Protein AF-A0A973A097-F1 (afdb_monomer)

Nearest PDB structures (foldseek):
  7sag-assembly1_A  TM=4.363E-01  e=2.997E+00  Geodia barretti
  8fqc-assembly1_T1  TM=2.692E-01  e=7.247E+00  Agrobacterium phage Milano

Mean predicted aligned error: 12.36 Å

Foldseek 3Di:
DPVVVVPVVPPPPPPPPPPPPPDLDDDPPDDHDKDWFQDPPHGDIDIPVVCPPDDDDDDDDDDD

Solvent-accessible surface area (backbone atoms only — not comparable to full-atom values): 4788 Å² total; per-residue (Å²): 140,71,76,74,74,64,65,72,76,72,72,80,78,74,80,70,68,79,76,70,74,76,73,95,71,81,52,91,96,51,85,67,81,78,54,73,45,66,34,92,93,76,56,50,82,43,47,62,69,78,56,63,98,56,94,77,86,87,80,90,81,77,95,125

Structure (mmCIF, N/CA/C/O backbone):
data_AF-A0A973A097-F1
#
_entry.id   AF-A0A973A097-F1
#
loop_
_atom_site.group_PDB
_atom_site.id
_atom_site.type_symbol
_atom_site.label_atom_id
_atom_site.label_alt_id
_atom_site.label_comp_id
_atom_site.label_asym_id
_atom_site.label_entity_id
_atom_site.label_seq_id
_atom_site.pdbx_PDB_ins_code
_atom_site.Cartn_x
_atom_site.Cartn_y
_atom_site.Cartn_z
_atom_site.occupancy
_atom_site.B_iso_or_equiv
_atom_site.auth_seq_id
_atom_site.auth_comp_id
_atom_site.auth_asym_id
_atom_site.auth_atom_id
_atom_site.pdbx_PDB_model_num
ATOM 1 N N . MET A 1 1 ? 27.868 -43.451 32.492 1.00 57.97 1 MET A N 1
ATOM 2 C CA . MET A 1 1 ? 27.413 -43.435 31.081 1.00 57.97 1 MET A CA 1
ATOM 3 C C . MET A 1 1 ? 26.008 -42.814 30.934 1.00 57.97 1 MET A C 1
ATOM 5 O O . MET A 1 1 ? 25.218 -43.294 30.141 1.00 57.97 1 MET A O 1
ATOM 9 N N . GLN A 1 2 ? 25.698 -41.722 31.657 1.00 56.44 2 GLN A N 1
ATOM 10 C CA . GLN A 1 2 ? 24.385 -41.038 31.620 1.00 56.44 2 GLN A CA 1
ATOM 11 C C . GLN A 1 2 ? 24.478 -39.598 31.063 1.00 56.44 2 GLN A C 1
ATOM 13 O O . GLN A 1 2 ? 23.476 -39.034 30.647 1.00 56.44 2 GLN A O 1
ATOM 18 N N . ASN A 1 3 ? 25.681 -39.011 30.991 1.00 44.81 3 ASN A N 1
ATOM 19 C CA . ASN A 1 3 ? 25.876 -37.615 30.564 1.00 44.81 3 ASN A CA 1
ATOM 20 C C . ASN A 1 3 ? 26.128 -37.471 29.053 1.00 44.81 3 ASN A C 1
ATOM 22 O O . ASN A 1 3 ? 26.088 -36.366 28.528 1.00 44.81 3 ASN A O 1
ATOM 26 N N . LEU A 1 4 ? 26.372 -38.582 28.346 1.00 52.66 4 LEU A N 1
ATOM 27 C CA . LEU A 1 4 ? 26.618 -38.580 26.899 1.00 52.66 4 LEU A CA 1
ATOM 28 C C . LEU A 1 4 ? 25.311 -38.529 26.086 1.00 52.66 4 LEU A C 1
ATOM 30 O O . LEU A 1 4 ? 25.313 -38.064 24.953 1.00 52.66 4 LEU A O 1
ATOM 34 N N . LEU A 1 5 ? 24.186 -38.951 26.678 1.00 51.91 5 LEU A N 1
ATOM 35 C CA . LEU A 1 5 ? 22.894 -39.047 25.989 1.00 51.91 5 LEU A CA 1
ATOM 36 C C . LEU A 1 5 ? 22.103 -37.722 25.966 1.00 51.91 5 LEU A C 1
ATOM 38 O O . LEU A 1 5 ? 21.163 -37.592 25.192 1.00 51.91 5 LEU A O 1
ATOM 42 N N . MET A 1 6 ? 22.479 -36.726 26.783 1.00 52.38 6 MET A N 1
ATOM 43 C CA . MET A 1 6 ? 21.826 -35.404 26.789 1.00 52.38 6 MET A CA 1
ATOM 44 C C . MET A 1 6 ? 22.388 -34.421 25.751 1.00 52.38 6 MET A C 1
ATOM 46 O O . MET A 1 6 ? 21.720 -33.444 25.427 1.00 52.38 6 MET A O 1
ATOM 50 N N . LEU A 1 7 ? 23.586 -34.661 25.203 1.00 54.31 7 LEU A N 1
ATOM 51 C CA . LEU A 1 7 ? 24.225 -33.721 24.271 1.00 54.31 7 LEU A CA 1
ATOM 52 C C . LEU A 1 7 ? 23.706 -33.817 22.829 1.00 54.31 7 LEU A C 1
ATOM 54 O O . LEU A 1 7 ? 23.869 -32.875 22.059 1.00 54.31 7 LEU A O 1
ATOM 58 N N . THR A 1 8 ? 23.050 -34.912 22.446 1.00 53.84 8 THR A N 1
ATOM 59 C CA . THR A 1 8 ? 22.608 -35.128 21.058 1.00 53.84 8 THR A CA 1
ATOM 60 C C . THR A 1 8 ? 21.238 -34.519 20.742 1.00 53.84 8 THR A C 1
ATOM 62 O O . THR A 1 8 ? 20.926 -34.317 19.573 1.00 53.84 8 THR A O 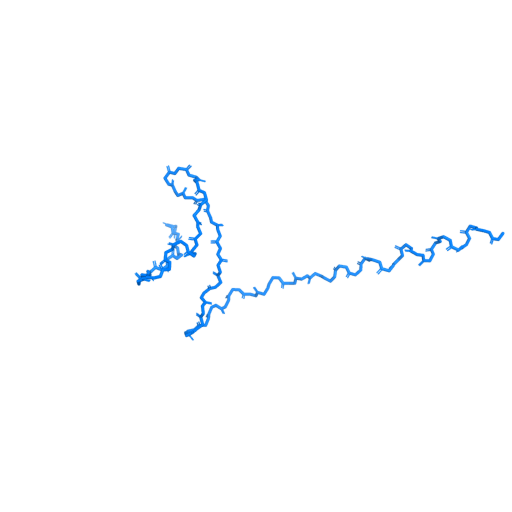1
ATOM 65 N N . CYS A 1 9 ? 20.438 -34.157 21.752 1.00 50.50 9 CYS A N 1
ATOM 66 C CA . CYS A 1 9 ? 19.123 -33.524 21.559 1.00 50.50 9 CYS A CA 1
ATOM 67 C C . CYS A 1 9 ? 19.199 -31.987 21.401 1.00 50.50 9 CYS A C 1
ATOM 69 O O . CYS A 1 9 ? 18.198 -31.337 21.122 1.00 50.50 9 CYS A O 1
ATOM 71 N N . GLY A 1 10 ? 20.382 -31.384 21.580 1.00 50.09 10 GLY A N 1
ATOM 72 C CA . GLY A 1 10 ? 20.559 -29.925 21.536 1.00 50.09 10 GLY A CA 1
ATOM 73 C C . GLY A 1 10 ? 20.815 -29.332 20.146 1.00 50.09 10 GLY A C 1
ATOM 74 O O . GLY A 1 10 ? 20.643 -28.132 19.962 1.00 50.09 10 GLY A O 1
ATOM 75 N N . CYS A 1 11 ? 21.213 -30.141 19.158 1.00 54.69 11 CYS A N 1
ATOM 76 C CA . CYS A 1 11 ? 21.684 -29.627 17.862 1.00 54.69 11 CYS A CA 1
ATOM 77 C C . CYS A 1 11 ? 20.650 -29.644 16.726 1.00 54.69 11 CYS A C 1
ATOM 79 O O . CYS A 1 11 ? 20.959 -29.153 15.643 1.00 54.69 11 CYS A O 1
ATOM 81 N N . LEU A 1 12 ? 19.439 -30.182 16.920 1.00 50.91 12 LEU A N 1
ATOM 82 C CA . LEU A 1 12 ? 18.492 -30.340 15.804 1.00 50.91 12 LEU A CA 1
ATOM 83 C C . LEU A 1 12 ? 17.563 -29.140 15.547 1.00 50.91 12 LEU A C 1
ATOM 85 O O . LEU A 1 12 ? 16.883 -29.130 14.527 1.00 50.91 12 LEU A O 1
ATOM 89 N N . CYS A 1 13 ? 17.541 -28.113 16.403 1.00 52.75 13 CYS A N 1
ATOM 90 C CA . CYS A 1 13 ? 16.563 -27.018 16.282 1.00 52.75 13 CYS A CA 1
ATOM 91 C C . CYS A 1 13 ? 17.114 -25.705 15.698 1.00 52.75 13 CYS A C 1
ATOM 93 O O . CYS A 1 13 ? 16.374 -24.729 15.620 1.00 52.75 13 CYS A O 1
ATOM 95 N N . ALA A 1 14 ? 18.387 -25.643 15.292 1.00 58.59 14 ALA A N 1
ATOM 96 C CA . ALA A 1 14 ? 19.029 -24.375 14.925 1.00 58.59 14 ALA A CA 1
ATOM 97 C C . ALA A 1 14 ? 19.214 -24.134 13.417 1.00 58.59 14 ALA A C 1
ATOM 99 O O . ALA A 1 14 ? 19.829 -23.138 13.045 1.00 58.59 14 ALA A O 1
ATOM 100 N N . VAL A 1 15 ? 18.644 -24.958 12.529 1.00 58.41 15 VAL A N 1
ATOM 101 C CA . VAL A 1 15 ? 18.447 -24.522 11.134 1.00 58.41 15 VAL A CA 1
ATOM 102 C C . VAL A 1 15 ? 17.137 -23.741 11.072 1.00 58.41 15 VAL A C 1
ATOM 104 O O . VAL A 1 15 ? 16.156 -24.147 10.456 1.00 58.41 15 VAL A O 1
ATOM 107 N N . ALA A 1 16 ? 17.122 -22.590 11.746 1.00 62.38 16 ALA A N 1
ATOM 108 C CA . ALA A 1 16 ? 16.249 -21.499 11.353 1.00 62.38 16 ALA A CA 1
ATOM 109 C C . ALA A 1 16 ? 16.789 -21.021 10.002 1.00 62.38 16 ALA A C 1
ATOM 111 O O . ALA A 1 16 ? 17.643 -20.139 9.936 1.00 62.38 16 ALA A O 1
ATOM 112 N N . GLY A 1 17 ? 16.385 -21.698 8.923 1.00 58.34 17 GLY A N 1
ATOM 113 C CA . GLY A 1 17 ? 16.665 -21.228 7.578 1.00 58.34 17 GLY A CA 1
ATOM 114 C C . GLY A 1 17 ? 16.198 -19.784 7.512 1.00 58.34 17 GLY A C 1
ATOM 115 O O . GLY A 1 17 ? 15.039 -19.510 7.821 1.00 58.34 17 GLY A O 1
ATOM 116 N N . SER A 1 18 ? 17.110 -18.865 7.196 1.00 63.00 18 SER A N 1
ATOM 117 C CA . SER A 1 18 ? 16.775 -17.467 6.970 1.00 63.00 18 SER A CA 1
ATOM 118 C C . SER A 1 18 ? 15.664 -17.433 5.931 1.00 63.00 18 SER A C 1
ATOM 120 O O . SER A 1 18 ? 15.919 -17.634 4.744 1.00 63.00 18 SER A O 1
ATOM 122 N N . ALA A 1 19 ? 14.422 -17.246 6.376 1.00 63.56 19 ALA A N 1
ATOM 123 C CA . ALA A 1 19 ? 13.309 -17.008 5.485 1.00 63.56 19 ALA A CA 1
ATOM 124 C C . ALA A 1 19 ? 13.614 -15.666 4.829 1.00 63.56 19 ALA A C 1
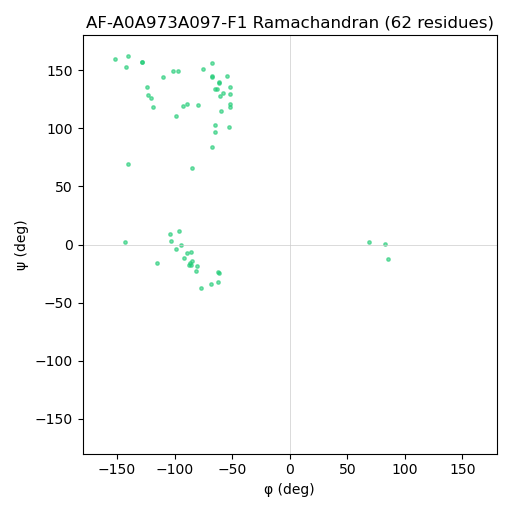ATOM 126 O O . ALA A 1 19 ? 13.432 -14.606 5.427 1.00 63.56 19 ALA A O 1
ATOM 127 N N . HIS A 1 20 ? 14.197 -15.716 3.633 1.00 58.53 20 HIS A N 1
ATOM 128 C CA . HIS A 1 20 ? 14.369 -14.530 2.824 1.00 58.53 20 HIS A CA 1
ATOM 129 C C . HIS A 1 20 ? 12.957 -14.013 2.582 1.00 58.53 20 HIS A C 1
ATOM 131 O O . HIS A 1 20 ? 12.138 -14.732 2.004 1.00 58.53 20 HIS A O 1
ATOM 137 N N . ALA A 1 21 ? 12.642 -12.829 3.111 1.00 66.25 21 ALA A N 1
ATOM 138 C CA . ALA A 1 21 ? 11.363 -12.201 2.838 1.00 66.25 21 ALA A CA 1
ATOM 139 C C . ALA A 1 21 ? 11.206 -12.191 1.317 1.00 66.25 21 ALA A C 1
ATOM 141 O O . ALA A 1 21 ? 12.068 -11.664 0.610 1.00 66.25 21 ALA A O 1
ATOM 142 N N . ALA A 1 22 ? 10.175 -12.875 0.814 1.00 68.75 22 ALA A N 1
ATOM 143 C CA . ALA A 1 22 ? 9.916 -12.906 -0.614 1.00 68.75 22 ALA A CA 1
ATOM 144 C C . ALA A 1 22 ? 9.874 -11.452 -1.103 1.00 68.75 22 ALA A C 1
ATOM 146 O O . ALA A 1 22 ? 9.233 -10.606 -0.475 1.00 68.75 22 ALA A O 1
ATOM 147 N N . GLY A 1 23 ? 10.622 -11.149 -2.166 1.00 79.06 23 GLY A N 1
ATOM 148 C CA . GLY A 1 23 ? 10.714 -9.785 -2.679 1.00 79.06 23 GLY A CA 1
ATOM 149 C C . GLY A 1 23 ? 9.326 -9.212 -2.972 1.00 79.06 23 GLY A C 1
ATOM 150 O O . GLY A 1 23 ? 8.421 -9.934 -3.393 1.00 79.06 23 GLY A O 1
ATOM 151 N N . TYR A 1 24 ? 9.149 -7.909 -2.751 1.00 85.81 24 TYR A N 1
ATOM 152 C CA . TYR A 1 24 ? 7.898 -7.222 -3.063 1.00 85.81 24 TYR A CA 1
ATOM 153 C C . TYR A 1 24 ? 7.653 -7.246 -4.581 1.00 85.81 24 TYR A C 1
ATOM 155 O O . TYR A 1 24 ? 8.290 -6.515 -5.336 1.00 85.81 24 TYR A O 1
ATOM 163 N N . SER A 1 25 ? 6.754 -8.126 -5.031 1.00 89.75 25 SER A N 1
ATOM 164 C CA . SER A 1 25 ? 6.425 -8.317 -6.449 1.00 89.75 25 SER A CA 1
ATOM 165 C C . SER A 1 25 ? 4.916 -8.537 -6.656 1.00 89.75 25 SER A C 1
ATOM 167 O O . SER A 1 25 ? 4.488 -9.652 -6.964 1.00 89.75 25 SER A O 1
ATOM 169 N N . PRO A 1 26 ? 4.071 -7.506 -6.448 1.00 89.94 26 PRO A N 1
ATOM 170 C CA . PRO A 1 26 ? 2.642 -7.605 -6.741 1.00 89.94 26 PRO A CA 1
ATOM 171 C C . PRO A 1 26 ? 2.400 -7.869 -8.231 1.00 89.94 26 PRO A C 1
ATOM 173 O O . PRO A 1 26 ? 3.057 -7.273 -9.088 1.00 89.94 26 PRO A O 1
ATOM 176 N N . ARG A 1 27 ? 1.430 -8.730 -8.551 1.00 92.69 27 ARG A N 1
ATOM 177 C CA . ARG A 1 27 ? 1.070 -9.084 -9.931 1.00 92.69 27 ARG A CA 1
ATOM 178 C C . ARG A 1 27 ? -0.289 -8.507 -10.309 1.00 92.69 27 ARG A C 1
ATOM 180 O O . ARG A 1 27 ? -1.209 -8.451 -9.498 1.00 92.69 27 ARG A O 1
ATOM 187 N N . VAL A 1 28 ? -0.428 -8.091 -11.566 1.00 95.06 28 VAL A N 1
ATOM 188 C CA . VAL A 1 28 ? -1.712 -7.624 -12.109 1.00 95.06 28 VAL A CA 1
ATOM 189 C C . VAL A 1 28 ? -2.708 -8.783 -12.134 1.00 95.06 28 VAL A C 1
ATOM 191 O O . VAL A 1 28 ? -2.375 -9.876 -12.580 1.00 95.06 28 VAL A O 1
ATOM 194 N N . GLY A 1 29 ? -3.934 -8.530 -11.671 1.00 95.50 29 GLY A N 1
ATOM 195 C CA . GLY A 1 29 ? -4.995 -9.538 -11.574 1.00 95.50 29 GLY A CA 1
ATOM 196 C C . GLY A 1 29 ? -4.961 -10.366 -10.286 1.00 95.50 29 GLY A C 1
ATOM 197 O O . GLY A 1 29 ? -5.956 -11.010 -9.966 1.00 95.50 29 GLY A O 1
ATOM 198 N N . GLU A 1 30 ? -3.874 -10.298 -9.515 1.00 94.94 30 GLU A N 1
ATOM 199 C CA . GLU A 1 30 ? -3.777 -10.922 -8.197 1.00 94.94 30 GLU A CA 1
ATOM 200 C C . GLU A 1 30 ? -4.070 -9.903 -7.083 1.00 94.94 30 GLU A C 1
ATOM 202 O O . GLU A 1 30 ? -3.792 -8.707 -7.233 1.00 94.94 30 GLU A O 1
ATOM 207 N N . PRO A 1 31 ? -4.626 -10.341 -5.939 1.00 92.25 31 PRO A N 1
ATOM 208 C CA . PRO A 1 31 ? -4.744 -9.483 -4.772 1.00 92.25 31 PRO A CA 1
ATOM 209 C C . PRO A 1 31 ? -3.372 -8.960 -4.333 1.00 92.25 31 PRO A C 1
ATOM 211 O O . PRO A 1 31 ? -2.433 -9.727 -4.133 1.00 92.25 31 PRO A O 1
ATOM 214 N N . HIS A 1 32 ? -3.268 -7.648 -4.123 1.00 93.69 32 HIS A N 1
ATOM 215 C CA . HIS A 1 32 ? -2.077 -7.066 -3.511 1.00 93.69 32 HIS A CA 1
ATOM 216 C C . HIS A 1 32 ? -1.884 -7.628 -2.084 1.00 93.69 32 HIS A C 1
ATOM 218 O O . HIS A 1 32 ? -2.882 -7.712 -1.353 1.00 93.69 32 HIS A O 1
ATOM 224 N N . PRO A 1 33 ? -0.641 -7.945 -1.655 1.00 92.31 33 PRO A N 1
ATOM 225 C CA . PRO A 1 33 ? -0.348 -8.355 -0.281 1.00 92.31 33 PRO A CA 1
ATOM 226 C C . PRO A 1 33 ? -0.901 -7.361 0.742 1.00 92.31 33 PRO A C 1
ATOM 228 O O . PRO A 1 33 ? -0.776 -6.149 0.564 1.00 92.31 33 PRO A O 1
ATOM 231 N N . ASP A 1 34 ? -1.533 -7.850 1.803 1.00 95.06 34 ASP A N 1
ATOM 232 C CA . ASP A 1 34 ? -2.015 -6.950 2.848 1.00 95.06 34 ASP A CA 1
ATOM 233 C C . ASP A 1 34 ? -0.852 -6.455 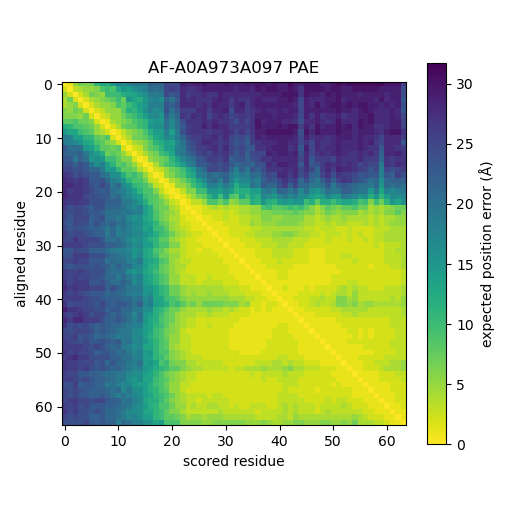3.716 1.00 95.06 34 ASP A C 1
ATOM 235 O O . ASP A 1 34 ? 0.161 -7.138 3.883 1.00 95.06 34 ASP A O 1
ATOM 239 N N . PHE A 1 35 ? -1.007 -5.256 4.264 1.00 94.62 35 PHE A N 1
ATOM 240 C CA . PHE A 1 35 ? -0.074 -4.679 5.221 1.00 94.62 35 PHE A CA 1
ATOM 241 C C . PHE A 1 35 ? -0.803 -3.706 6.142 1.00 94.62 35 PHE A C 1
ATOM 243 O O . PHE A 1 35 ? -1.872 -3.189 5.808 1.00 94.62 35 PHE A O 1
ATOM 250 N N . VAL A 1 36 ? -0.196 -3.444 7.299 1.00 97.56 36 VAL A N 1
ATOM 251 C CA . VAL A 1 36 ? -0.690 -2.490 8.294 1.00 97.56 36 VAL A CA 1
ATO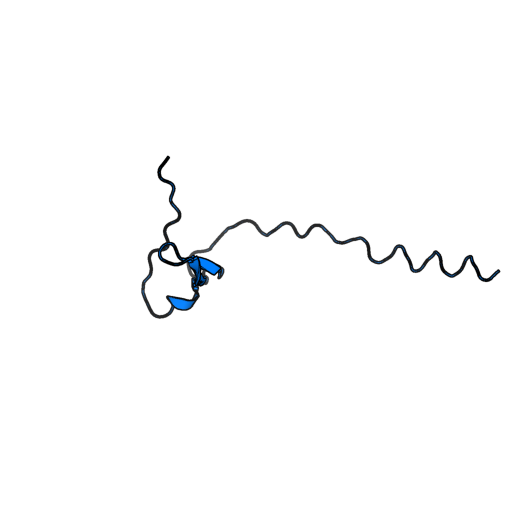M 252 C C . VAL A 1 36 ? 0.397 -1.461 8.558 1.00 97.56 36 VAL A C 1
ATOM 254 O O . VAL A 1 36 ? 1.537 -1.830 8.838 1.00 97.56 36 VAL A O 1
ATOM 257 N N . LEU A 1 37 ? 0.043 -0.181 8.473 1.00 97.19 37 LEU A N 1
ATOM 258 C CA . LEU A 1 37 ? 0.931 0.938 8.781 1.00 97.19 37 LEU A CA 1
ATOM 259 C C . LEU A 1 37 ? 0.259 1.891 9.778 1.00 97.19 37 LEU A C 1
ATOM 261 O O . LEU A 1 37 ? -0.972 1.922 9.866 1.00 97.19 37 LEU A O 1
ATOM 265 N N . PRO A 1 38 ? 1.037 2.690 10.523 1.00 98.06 38 PRO A N 1
ATOM 266 C CA . PRO A 1 38 ? 0.488 3.798 11.291 1.00 98.06 38 PRO A CA 1
ATOM 267 C C . PRO A 1 38 ? -0.143 4.844 10.364 1.00 98.06 38 PRO A C 1
ATOM 269 O O . PRO A 1 38 ? 0.455 5.247 9.364 1.00 98.06 38 PRO A O 1
ATOM 272 N N . GLY A 1 39 ? -1.343 5.306 10.704 1.00 96.44 39 GLY A N 1
ATOM 273 C CA . GLY A 1 39 ? -1.999 6.418 10.026 1.00 96.44 39 GLY A CA 1
ATOM 274 C C . GLY A 1 39 ? -1.264 7.740 10.257 1.00 96.44 39 GLY A C 1
ATOM 275 O O . GLY A 1 39 ? -0.761 8.003 11.346 1.00 96.44 39 GLY A O 1
ATOM 276 N N . ILE A 1 40 ? -1.233 8.604 9.239 1.00 93.62 40 ILE A N 1
ATOM 277 C CA . ILE A 1 40 ? -0.491 9.879 9.285 1.00 93.62 40 ILE A CA 1
ATOM 278 C C . ILE A 1 40 ? -1.119 10.873 10.279 1.00 93.62 40 ILE A C 1
ATOM 280 O O . ILE A 1 40 ? -0.407 11.644 10.911 1.00 93.62 40 ILE A O 1
ATOM 284 N N . ALA A 1 41 ? -2.448 10.863 10.420 1.00 95.12 41 ALA A N 1
ATOM 285 C CA . ALA A 1 41 ? -3.169 11.856 11.218 1.00 95.12 41 ALA A CA 1
ATOM 286 C C . ALA A 1 41 ? -3.074 11.617 12.735 1.00 95.12 4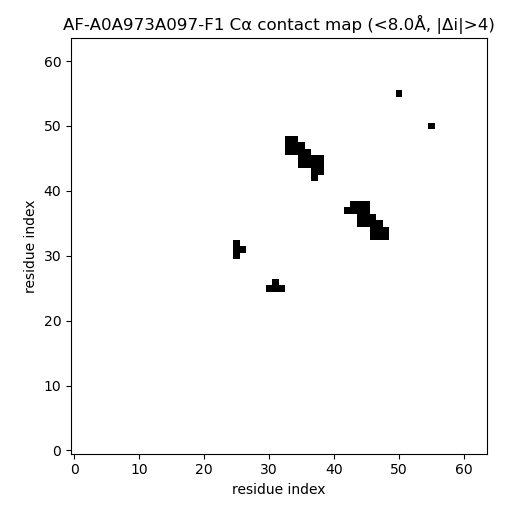1 ALA A C 1
ATOM 288 O O . ALA A 1 41 ? -3.027 12.571 13.505 1.00 95.12 41 ALA A O 1
ATOM 289 N N . ASP A 1 42 ? -3.091 1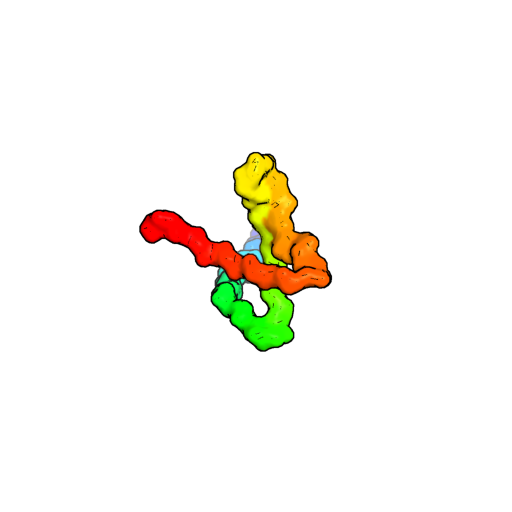0.356 13.166 1.00 96.75 42 ASP A N 1
ATOM 290 C CA . ASP A 1 42 ? -3.284 9.980 14.573 1.0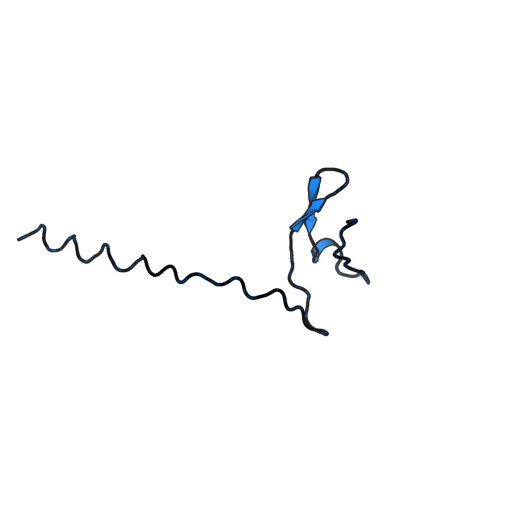0 96.75 42 ASP A CA 1
ATOM 291 C C . ASP A 1 42 ? -2.451 8.765 15.017 1.00 96.75 42 ASP A C 1
ATOM 293 O O . ASP A 1 42 ? -2.569 8.320 16.159 1.00 96.75 42 ASP A O 1
ATOM 297 N N . GLY A 1 43 ? -1.627 8.204 14.129 1.00 97.19 43 GLY A N 1
ATOM 298 C CA . GLY A 1 43 ? -0.826 7.011 14.397 1.00 97.19 43 GLY A CA 1
ATOM 299 C C . GLY A 1 43 ? -1.634 5.721 14.555 1.00 97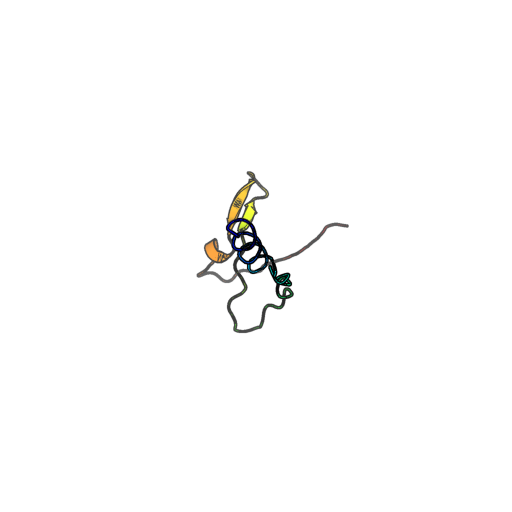.19 43 GLY A C 1
ATOM 300 O O . GLY A 1 43 ? -1.036 4.675 14.816 1.00 97.19 43 GLY A O 1
ATOM 301 N N . ARG A 1 44 ? -2.968 5.743 14.398 1.00 97.94 44 ARG A N 1
ATOM 302 C CA . ARG A 1 44 ? -3.783 4.532 14.541 1.00 97.94 44 ARG A CA 1
ATOM 303 C C . ARG A 1 44 ? -3.476 3.546 13.412 1.00 97.94 44 ARG A C 1
ATOM 305 O O . ARG A 1 44 ? -3.225 3.977 12.288 1.00 97.94 44 ARG A O 1
ATOM 312 N N . PRO A 1 45 ? -3.504 2.229 13.673 1.00 98.31 45 PRO A N 1
ATOM 313 C CA . PRO A 1 45 ? -3.252 1.237 12.636 1.00 98.31 45 PRO A CA 1
ATOM 314 C C . PRO A 1 45 ? -4.271 1.320 11.492 1.00 98.31 45 PRO A C 1
ATOM 316 O O . PRO A 1 45 ? -5.480 1.238 11.718 1.00 98.31 45 PRO A O 1
ATOM 319 N N . VAL A 1 46 ? -3.772 1.418 10.263 1.00 97.56 46 VAL A N 1
ATOM 320 C CA . VAL A 1 46 ? -4.558 1.380 9.025 1.00 97.56 46 VAL A CA 1
ATOM 321 C C . VAL A 1 46 ? -4.069 0.201 8.193 1.00 97.56 46 VAL A C 1
ATOM 323 O O . VAL A 1 46 ? -2.870 0.083 7.933 1.00 97.56 46 VAL A O 1
ATOM 326 N N . SER A 1 47 ? -4.982 -0.681 7.783 1.00 97.44 47 SER A N 1
ATOM 327 C CA . SER A 1 47 ? -4.661 -1.795 6.883 1.00 97.44 47 SER A CA 1
ATOM 328 C C . SER A 1 47 ? -5.092 -1.501 5.451 1.00 97.44 47 SER A C 1
ATOM 330 O O . SER A 1 47 ? -6.099 -0.829 5.217 1.00 97.44 47 SER A O 1
ATOM 332 N N . LEU A 1 4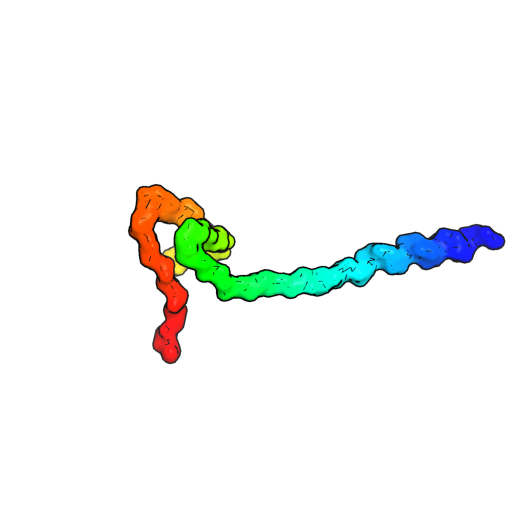8 ? -4.374 -2.048 4.467 1.00 96.19 48 LEU A N 1
ATOM 333 C CA . LEU A 1 48 ? -4.788 -1.935 3.065 1.00 96.19 48 LEU A CA 1
ATOM 334 C C . LEU A 1 48 ? -6.147 -2.626 2.824 1.00 96.19 48 LEU A C 1
ATOM 336 O O . LEU A 1 48 ? -6.941 -2.181 1.989 1.00 96.19 48 LEU A O 1
ATOM 340 N N . SER A 1 49 ? -6.438 -3.700 3.560 1.00 97.19 49 SER A N 1
ATOM 341 C CA . SER A 1 49 ? -7.721 -4.414 3.519 1.00 97.19 49 SER A CA 1
ATOM 342 C C . SER A 1 49 ? -8.942 -3.578 3.929 1.00 97.19 49 SER A C 1
ATOM 344 O O . SER A 1 49 ? -10.036 -3.863 3.440 1.00 97.19 49 SER A O 1
ATOM 346 N N . GLN A 1 50 ? -8.784 -2.518 4.731 1.00 97.31 50 GLN A N 1
ATOM 347 C CA . GLN A 1 50 ? -9.895 -1.625 5.106 1.00 97.31 50 GLN A CA 1
ATOM 348 C C . GLN A 1 50 ? -10.526 -0.903 3.902 1.00 97.31 50 GLN A C 1
ATOM 350 O O . GLN A 1 50 ? -11.691 -0.526 3.964 1.00 97.31 50 GLN A O 1
ATOM 355 N N . PHE A 1 51 ? -9.791 -0.747 2.795 1.00 96.38 51 PHE A N 1
ATOM 356 C CA . PHE A 1 51 ? -10.254 -0.038 1.595 1.00 96.38 51 PHE A CA 1
ATOM 357 C C . PHE A 1 51 ? -10.825 -0.965 0.502 1.00 96.38 51 PHE A C 1
ATOM 359 O O . PHE A 1 51 ? -10.992 -0.563 -0.652 1.00 96.38 51 PHE A O 1
ATOM 366 N N . ARG A 1 52 ? -11.080 -2.244 0.809 1.00 95.81 52 ARG A N 1
ATOM 367 C CA . ARG A 1 52 ? -11.677 -3.191 -0.153 1.00 95.81 52 ARG A CA 1
ATOM 368 C C . ARG A 1 52 ? -13.128 -2.808 -0.482 1.00 95.81 52 ARG A C 1
ATOM 370 O O . ARG A 1 52 ? -13.800 -2.127 0.281 1.00 95.81 52 ARG A O 1
ATOM 377 N N . GLY A 1 53 ? -13.612 -3.248 -1.646 1.00 96.44 53 GLY A N 1
ATOM 378 C CA . GLY A 1 53 ? -14.940 -2.878 -2.163 1.00 96.44 53 GLY A CA 1
ATOM 379 C C . GLY A 1 53 ? -14.981 -1.524 -2.884 1.00 96.44 53 GLY A C 1
ATOM 380 O O . GLY A 1 53 ? -16.028 -1.131 -3.392 1.00 96.44 53 GLY A O 1
ATOM 381 N N . GLN A 1 54 ? -13.844 -0.832 -2.977 1.00 95.94 54 GLN A N 1
ATOM 382 C CA . GLN A 1 54 ? -13.690 0.450 -3.661 1.00 95.94 54 GLN A CA 1
ATOM 383 C C . GLN A 1 54 ? -12.522 0.390 -4.657 1.00 95.94 54 GLN A C 1
ATOM 385 O O . GLN A 1 54 ? -11.615 -0.433 -4.525 1.00 95.94 54 GLN A O 1
ATOM 390 N N . LYS A 1 55 ? -12.529 1.272 -5.666 1.00 95.88 55 LYS A N 1
ATOM 391 C CA . LYS A 1 55 ? -11.349 1.497 -6.514 1.00 95.88 55 LYS A CA 1
ATOM 392 C C . LYS A 1 55 ? -10.387 2.410 -5.757 1.00 95.88 55 LYS A C 1
ATOM 394 O O . LYS A 1 55 ? -10.755 3.530 -5.422 1.00 95.88 55 LYS A O 1
ATOM 399 N N . VAL A 1 56 ? -9.176 1.927 -5.500 1.00 96.19 56 VAL A N 1
ATOM 400 C CA . VAL A 1 56 ? -8.173 2.601 -4.665 1.00 96.19 56 VAL A CA 1
ATOM 401 C C . VAL A 1 56 ? -6.890 2.772 -5.464 1.00 96.19 56 VAL A C 1
ATOM 403 O O . VAL A 1 56 ? -6.443 1.830 -6.118 1.00 96.19 56 VAL A O 1
ATOM 406 N N . LEU A 1 57 ? -6.283 3.954 -5.382 1.00 96.75 57 LEU A N 1
ATOM 407 C CA . LEU A 1 57 ? -4.924 4.190 -5.856 1.00 96.75 57 LEU A CA 1
ATOM 408 C C . LEU A 1 57 ? -3.971 4.136 -4.656 1.00 96.75 57 LEU A C 1
ATOM 410 O O . LEU A 1 57 ? -4.005 5.018 -3.803 1.00 96.75 57 LEU A O 1
ATOM 414 N N . LEU A 1 58 ? -3.138 3.096 -4.586 1.00 95.00 58 LEU A N 1
ATOM 415 C CA . LEU A 1 58 ? -2.081 2.987 -3.581 1.00 95.00 58 LEU A CA 1
ATOM 416 C C . LEU A 1 58 ? -0.807 3.650 -4.114 1.00 95.00 58 LEU A C 1
ATOM 418 O O . LEU A 1 58 ? -0.287 3.240 -5.150 1.00 95.00 58 LEU A O 1
ATOM 422 N N . VAL A 1 59 ? -0.301 4.655 -3.399 1.00 95.62 59 VAL A N 1
ATOM 423 C CA . VAL A 1 59 ? 0.881 5.425 -3.800 1.00 95.62 59 VAL A CA 1
ATOM 424 C C . VAL A 1 59 ? 1.974 5.273 -2.747 1.00 95.62 59 VAL A C 1
ATOM 426 O O . VAL A 1 59 ? 1.800 5.692 -1.606 1.00 95.62 59 VAL A O 1
ATOM 429 N N . HIS A 1 60 ? 3.116 4.715 -3.146 1.00 92.19 60 HIS A N 1
ATOM 430 C CA . HIS A 1 60 ? 4.363 4.826 -2.392 1.00 92.19 60 HIS A CA 1
ATOM 431 C C . HIS A 1 60 ? 5.128 6.030 -2.937 1.00 92.19 60 HIS A C 1
ATOM 433 O O . HIS A 1 60 ? 5.443 6.066 -4.126 1.00 92.19 60 HIS A O 1
ATOM 439 N N . PHE A 1 61 ? 5.400 7.023 -2.096 1.00 95.19 61 PHE A N 1
ATOM 440 C CA . PHE A 1 61 ? 6.115 8.230 -2.501 1.00 95.19 61 PHE A CA 1
ATOM 441 C C . PHE A 1 61 ? 7.089 8.675 -1.416 1.00 95.19 61 PHE A C 1
ATOM 443 O O . PHE A 1 61 ? 6.968 8.292 -0.252 1.00 95.19 61 PHE A O 1
ATOM 450 N N . ALA A 1 62 ? 8.034 9.515 -1.814 1.00 95.19 62 ALA A N 1
ATOM 451 C CA . ALA A 1 62 ? 8.871 10.274 -0.909 1.00 95.19 62 ALA A CA 1
ATOM 452 C C . ALA A 1 62 ? 9.109 11.671 -1.501 1.00 95.19 62 ALA A C 1
ATOM 454 O O . ALA A 1 62 ? 9.010 11.847 -2.712 1.00 95.19 62 ALA A O 1
ATOM 455 N N . SER A 1 63 ? 9.342 12.670 -0.648 1.00 95.94 63 SER A N 1
ATOM 456 C CA . SER A 1 63 ? 9.392 14.088 -1.046 1.00 95.94 63 SER A CA 1
ATOM 457 C C . SER A 1 63 ? 10.792 14.622 -1.363 1.00 95.94 63 SER A C 1
ATOM 459 O O . SER A 1 63 ? 10.923 15.819 -1.607 1.00 95.94 63 SER A O 1
ATOM 461 N N . TRP A 1 64 ? 11.822 13.788 -1.241 1.00 86.69 64 TRP A N 1
ATOM 462 C CA . TRP A 1 64 ? 13.225 14.163 -1.414 1.00 86.69 64 TRP A CA 1
ATOM 463 C C . TRP A 1 64 ? 13.684 14.045 -2.865 1.00 86.69 64 TRP A C 1
ATOM 465 O O . TRP A 1 64 ? 13.147 13.178 -3.589 1.00 86.69 64 TRP A O 1
#

Sequence (64 aa):
MQNLLMLTCGCLCAVAGSAHAAGYSPRVGEPHPDFVLPGIADGRPVSLSQFRGQKVLLVHFASW

Radius of gyration: 22.45 Å; Cα contacts (8 Å, |Δi|>4): 25; chains: 1; bounding box: 42×58×44 Å

Secondary structure (DSSP, 8-state):
--SSSSSTTSSSS-------PPP----TTSPPPP-EEE-TTT--EEEGGGGTTS----------

pLDDT: mean 81.48, std 18.69, range [44.81, 98.31]